Protein AF-A0A1Q7FEC9-F1 (afdb_monomer_lite)

Secondary structure (DSSP, 8-state):
-HHHHHHHHHHHHHHHHHT--PPTT--HHHHHHHHHHHT-HHHHIIIIIIT---HHHHHHHHHHHHHHHH-

pLDDT: mean 81.71, std 13.68, range [55.28, 98.06]

Radius of gyration: 12.9 Å; chains: 1; bounding box: 31×21×29 Å

Sequence (71 aa):
MDEDRLRRMTDNARRFVAAGHLRHGMTIADAANVLWTYSSIELYELLVLRRSMPLKTYGRFVAEAMIAALL

Structure (mmCIF, N/CA/C/O backbone):
data_AF-A0A1Q7FEC9-F1
#
_entry.id   AF-A0A1Q7FEC9-F1
#
loop_
_atom_site.group_PDB
_atom_site.id
_atom_site.type_symbol
_atom_site.label_atom_id
_atom_site.label_alt_id
_atom_site.label_comp_id
_atom_site.label_asym_id
_atom_site.label_entity_id
_atom_site.label_seq_id
_atom_site.pdbx_PDB_ins_code
_atom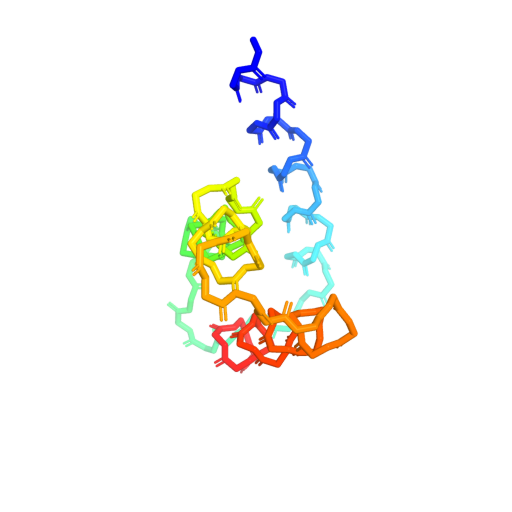_site.Cartn_x
_atom_site.Cartn_y
_atom_site.Cartn_z
_atom_site.occupancy
_atom_site.B_iso_or_equiv
_atom_site.auth_seq_id
_atom_site.auth_comp_id
_atom_site.auth_asym_id
_atom_site.auth_atom_id
_atom_site.pdbx_PDB_model_num
ATOM 1 N N . MET A 1 1 ? 15.097 10.174 7.244 1.00 55.28 1 MET A N 1
ATOM 2 C CA . MET A 1 1 ? 14.715 9.715 5.888 1.00 55.28 1 MET A CA 1
ATOM 3 C C . MET A 1 1 ? 13.444 8.871 5.937 1.00 55.28 1 MET A C 1
ATOM 5 O O . MET A 1 1 ? 12.474 9.255 5.292 1.00 55.28 1 MET A O 1
ATOM 9 N N . ASP A 1 2 ? 13.391 7.810 6.750 1.00 58.44 2 ASP A N 1
ATOM 10 C CA . ASP A 1 2 ? 12.183 6.971 6.874 1.00 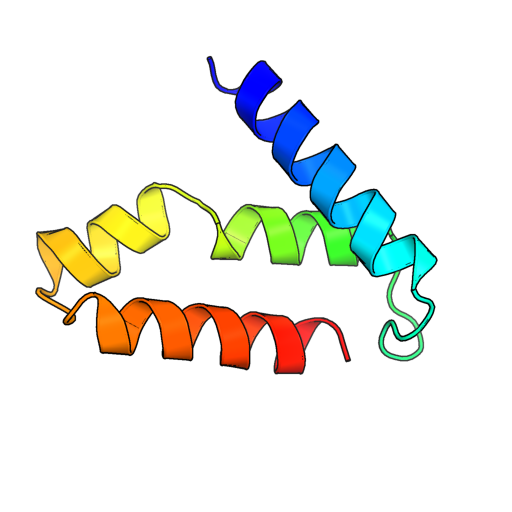58.44 2 ASP A CA 1
ATOM 11 C C . ASP A 1 2 ? 11.040 7.632 7.660 1.00 58.44 2 ASP A C 1
ATOM 13 O O . ASP A 1 2 ? 9.881 7.508 7.268 1.00 58.44 2 ASP A O 1
ATOM 17 N N . GLU A 1 3 ? 11.342 8.431 8.690 1.00 57.19 3 GLU A N 1
ATOM 18 C CA . GLU A 1 3 ? 10.327 9.173 9.462 1.00 57.19 3 GLU A CA 1
ATOM 19 C C . GLU A 1 3 ? 9.577 10.228 8.635 1.00 57.19 3 GLU A C 1
ATOM 21 O O . GLU A 1 3 ? 8.364 10.377 8.770 1.00 57.19 3 GLU A O 1
ATOM 26 N N . ASP A 1 4 ? 10.252 10.935 7.724 1.00 62.81 4 ASP A N 1
ATOM 27 C CA . ASP A 1 4 ? 9.599 11.924 6.853 1.00 62.81 4 ASP A CA 1
ATOM 28 C C . ASP A 1 4 ? 8.703 11.273 5.802 1.00 62.81 4 ASP A C 1
ATOM 30 O O . ASP A 1 4 ? 7.667 11.818 5.407 1.00 62.81 4 ASP A O 1
ATOM 34 N N . ARG A 1 5 ? 9.086 10.078 5.351 1.00 62.91 5 ARG A N 1
ATOM 35 C CA . ARG A 1 5 ? 8.239 9.253 4.501 1.00 62.91 5 ARG A CA 1
ATOM 36 C C . ARG A 1 5 ? 7.026 8.765 5.287 1.00 62.91 5 ARG A C 1
ATOM 38 O O . ARG A 1 5 ? 5.912 8.972 4.816 1.00 62.91 5 ARG A O 1
ATOM 45 N N . LEU A 1 6 ? 7.224 8.231 6.492 1.00 60.12 6 LEU A N 1
ATOM 46 C CA . LEU A 1 6 ? 6.157 7.806 7.406 1.00 60.12 6 LEU A CA 1
ATOM 47 C C . LEU A 1 6 ? 5.170 8.924 7.697 1.00 60.12 6 LEU A C 1
ATOM 49 O O . LEU A 1 6 ? 3.968 8.717 7.561 1.00 60.12 6 LEU A O 1
ATOM 53 N N . ARG A 1 7 ? 5.656 10.131 7.972 1.00 65.00 7 ARG A N 1
ATOM 54 C CA . ARG A 1 7 ? 4.821 11.309 8.203 1.00 65.00 7 ARG A CA 1
ATOM 55 C C . ARG A 1 7 ? 3.965 11.666 6.983 1.00 65.00 7 ARG A C 1
ATOM 57 O O . ARG A 1 7 ? 2.751 11.771 7.115 1.00 65.00 7 ARG A O 1
ATOM 64 N N . ARG A 1 8 ? 4.550 11.743 5.779 1.00 65.31 8 ARG A N 1
ATOM 65 C CA . ARG A 1 8 ? 3.790 12.024 4.539 1.00 65.31 8 ARG A CA 1
ATOM 66 C C . ARG A 1 8 ? 2.770 10.934 4.200 1.00 65.31 8 ARG A C 1
ATOM 68 O O . ARG A 1 8 ? 1.672 11.239 3.744 1.00 65.31 8 ARG A O 1
ATOM 75 N N . MET A 1 9 ? 3.120 9.669 4.425 1.00 64.12 9 MET A N 1
ATOM 76 C CA . MET A 1 9 ? 2.228 8.527 4.183 1.00 64.12 9 MET A CA 1
ATOM 77 C C . MET A 1 9 ? 1.081 8.519 5.195 1.00 64.12 9 MET A C 1
ATOM 79 O O . MET A 1 9 ? -0.062 8.285 4.817 1.00 64.12 9 MET A O 1
ATOM 83 N N . THR A 1 10 ? 1.369 8.879 6.446 1.00 61.59 10 THR A N 1
ATOM 84 C CA . THR A 1 10 ? 0.380 9.059 7.515 1.00 61.59 10 THR A CA 1
ATOM 85 C C . THR A 1 10 ? -0.572 10.215 7.205 1.00 61.59 10 THR A C 1
ATOM 87 O O . THR A 1 10 ? -1.776 10.086 7.402 1.00 61.59 10 THR A O 1
ATOM 90 N N . ASP A 1 11 ? -0.079 11.330 6.666 1.00 66.69 11 ASP A N 1
ATOM 91 C CA . ASP A 1 11 ? -0.928 12.465 6.288 1.00 66.69 11 ASP A CA 1
ATOM 92 C C . ASP A 1 11 ? -1.812 12.152 5.067 1.00 66.69 11 ASP A C 1
ATOM 94 O O . ASP A 1 11 ? -2.987 12.530 5.037 1.00 66.69 11 ASP A O 1
ATOM 98 N N . ASN A 1 12 ? -1.300 11.388 4.097 1.00 61.62 12 ASN A N 1
ATOM 99 C CA . ASN A 1 12 ? -2.112 10.849 3.003 1.00 61.62 12 ASN A CA 1
ATOM 100 C C . ASN A 1 12 ? -3.161 9.851 3.517 1.00 61.62 12 ASN A C 1
ATOM 102 O O . ASN A 1 12 ? -4.319 9.923 3.108 1.00 61.62 12 ASN A O 1
ATOM 106 N N . ALA A 1 13 ? -2.795 8.981 4.462 1.00 60.34 13 ALA A N 1
ATOM 107 C CA . ALA A 1 13 ? -3.717 8.053 5.108 1.00 60.34 13 ALA A CA 1
ATOM 108 C C . ALA A 1 13 ? -4.839 8.776 5.852 1.00 60.34 13 ALA A C 1
ATOM 110 O O . ALA A 1 13 ? -6.006 8.460 5.653 1.00 60.34 13 ALA A O 1
ATOM 111 N N . ARG A 1 14 ? -4.516 9.813 6.631 1.00 63.72 14 ARG A N 1
ATOM 112 C CA . ARG A 1 14 ? -5.503 10.643 7.339 1.00 63.72 14 ARG A CA 1
ATOM 113 C C . ARG A 1 14 ? -6.520 11.280 6.392 1.00 63.72 14 ARG A C 1
ATOM 115 O O . ARG A 1 14 ? -7.695 11.336 6.733 1.00 63.72 14 ARG A O 1
ATOM 122 N N . ARG A 1 15 ? -6.100 11.719 5.199 1.00 65.31 15 ARG A N 1
ATOM 123 C CA . ARG A 1 15 ? -7.011 12.273 4.178 1.00 65.31 15 ARG A CA 1
ATOM 124 C C . ARG A 1 15 ? -7.944 11.220 3.581 1.00 65.31 15 ARG 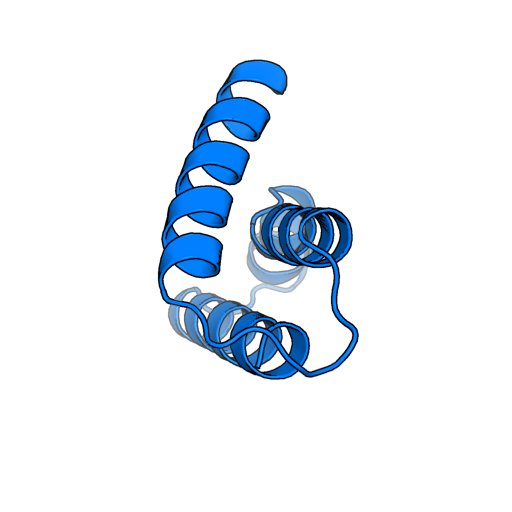A C 1
ATOM 126 O O . ARG A 1 15 ? -9.114 11.517 3.374 1.00 65.31 15 ARG A O 1
ATOM 133 N N . PHE A 1 16 ? -7.456 10.002 3.351 1.00 58.94 16 PHE A N 1
ATOM 134 C CA . PHE A 1 16 ? -8.295 8.885 2.902 1.00 58.94 16 PHE A CA 1
ATOM 135 C C . PHE A 1 16 ? -9.278 8.423 3.985 1.00 58.94 16 PHE A C 1
ATOM 137 O O . PHE A 1 16 ? -10.449 8.201 3.698 1.00 58.94 16 PHE A O 1
ATOM 144 N N . VAL A 1 17 ? -8.831 8.352 5.241 1.00 60.06 17 VAL A N 1
ATOM 145 C CA . VAL A 1 17 ? -9.676 8.020 6.400 1.00 60.06 17 VAL A CA 1
ATOM 146 C C . VAL A 1 17 ? -10.764 9.081 6.606 1.00 60.06 17 VAL A C 1
ATOM 148 O O . VAL A 1 17 ? -11.915 8.735 6.853 1.00 60.06 17 VAL A O 1
ATOM 151 N N . ALA A 1 18 ? -10.435 10.367 6.439 1.00 59.22 18 ALA A N 1
ATOM 152 C CA . ALA A 1 18 ? -11.396 11.468 6.533 1.00 59.22 18 ALA A CA 1
ATOM 153 C C . ALA A 1 18 ? -12.491 11.427 5.449 1.00 59.22 18 ALA A C 1
ATOM 155 O O . ALA A 1 18 ? -13.557 12.002 5.650 1.00 59.22 18 ALA A O 1
ATOM 156 N N . ALA A 1 19 ? -12.259 10.728 4.331 1.00 64.19 19 ALA A N 1
ATOM 157 C CA . ALA A 1 19 ? -13.259 10.511 3.285 1.00 64.19 19 ALA A CA 1
ATOM 158 C C . ALA A 1 19 ? -14.278 9.398 3.627 1.00 64.19 19 ALA A C 1
ATOM 160 O O . ALA A 1 19 ? -15.246 9.223 2.897 1.00 64.19 19 ALA A O 1
ATOM 161 N N . GLY A 1 20 ? -14.107 8.684 4.750 1.00 57.97 20 GLY A N 1
ATOM 162 C CA . GLY A 1 20 ? -15.211 8.012 5.450 1.00 57.97 20 GLY A CA 1
ATOM 163 C C . GLY A 1 20 ? -15.714 6.679 4.885 1.00 57.97 20 GLY A C 1
ATOM 164 O O . GLY A 1 20 ? -16.796 6.245 5.272 1.00 57.97 20 GLY A O 1
ATOM 165 N N . HIS A 1 21 ? -14.963 6.005 4.012 1.00 68.56 21 HIS A N 1
ATOM 166 C CA . HIS A 1 21 ? -15.408 4.751 3.381 1.00 68.56 21 HIS A CA 1
ATOM 167 C C . HIS A 1 21 ? -14.589 3.516 3.770 1.00 68.56 21 HIS A C 1
ATOM 169 O O . HIS A 1 21 ? -14.516 2.574 2.994 1.00 68.56 21 HIS A O 1
ATOM 175 N N . LEU A 1 22 ? -13.968 3.497 4.954 1.00 78.81 22 LEU A N 1
ATOM 176 C CA . LEU A 1 22 ? -13.252 2.296 5.389 1.00 78.81 22 LEU A CA 1
ATOM 177 C C . LEU A 1 22 ? -14.203 1.100 5.522 1.00 78.81 22 LEU A C 1
ATOM 179 O O . LEU A 1 22 ? -15.326 1.236 6.021 1.00 78.81 22 LEU A O 1
ATOM 183 N N . ARG A 1 23 ? -13.713 -0.077 5.134 1.00 84.69 23 ARG A N 1
ATOM 184 C CA . ARG A 1 23 ? -14.380 -1.361 5.331 1.00 84.69 23 ARG A CA 1
ATOM 185 C C . ARG A 1 23 ? -14.831 -1.523 6.785 1.00 84.69 23 ARG A C 1
ATOM 187 O O . ARG A 1 23 ? -14.139 -1.132 7.727 1.00 84.69 23 ARG A O 1
ATOM 194 N N . HIS A 1 24 ? -15.991 -2.144 6.986 1.00 84.12 24 HIS A N 1
ATOM 195 C CA . HIS A 1 24 ? -16.547 -2.347 8.323 1.00 84.12 24 HIS A CA 1
ATOM 196 C C . HIS A 1 24 ? -15.576 -3.094 9.257 1.00 84.12 24 HIS A C 1
ATOM 198 O O . HIS A 1 24 ? -15.021 -4.128 8.887 1.00 84.12 24 HIS A O 1
ATOM 204 N N . GLY A 1 25 ? -15.402 -2.574 10.477 1.00 86.38 25 GLY A N 1
ATOM 205 C CA . GLY A 1 25 ? -14.519 -3.146 11.502 1.00 86.38 25 GLY A CA 1
ATOM 206 C C . GLY A 1 25 ? -13.039 -2.783 11.359 1.00 86.38 25 GLY A C 1
ATOM 207 O O . GLY A 1 25 ? -12.238 -3.181 12.198 1.00 86.38 25 GLY A O 1
ATOM 208 N N . MET A 1 26 ? -12.669 -2.018 10.332 1.00 87.44 26 MET A N 1
ATOM 209 C CA . MET A 1 26 ? -11.288 -1.629 10.088 1.00 87.44 26 MET A CA 1
ATOM 210 C C . MET A 1 26 ? -10.898 -0.392 10.901 1.00 87.44 26 MET A C 1
ATOM 212 O O . MET A 1 26 ? -11.578 0.637 10.864 1.00 87.44 26 MET A O 1
ATOM 216 N N . THR A 1 27 ? -9.788 -0.476 11.635 1.00 86.00 27 THR A N 1
ATOM 217 C CA . THR A 1 27 ? -9.288 0.660 12.414 1.00 86.00 27 THR A CA 1
ATOM 218 C C . THR A 1 27 ? -8.440 1.600 11.555 1.00 86.00 27 THR A C 1
ATOM 220 O O . THR A 1 27 ? -7.938 1.250 10.485 1.00 86.00 27 THR A O 1
ATOM 223 N N . ILE A 1 28 ? -8.214 2.815 12.057 1.00 80.56 28 ILE A N 1
ATOM 224 C CA . ILE A 1 28 ? -7.288 3.775 11.437 1.00 80.56 28 ILE A CA 1
ATOM 225 C C . ILE A 1 28 ? -5.863 3.202 11.375 1.00 80.56 28 ILE A C 1
ATOM 227 O O . ILE A 1 28 ? -5.146 3.443 10.404 1.00 80.56 28 ILE A O 1
ATOM 231 N N . ALA A 1 29 ? -5.452 2.434 12.389 1.00 82.94 29 ALA A N 1
ATOM 232 C CA . ALA A 1 29 ? -4.142 1.791 12.418 1.00 82.94 29 ALA A CA 1
ATOM 233 C C . ALA A 1 29 ? -4.015 0.723 11.319 1.00 82.94 29 ALA A C 1
ATOM 235 O O . ALA A 1 29 ? -2.994 0.670 10.635 1.00 82.94 29 ALA A O 1
ATOM 236 N N . ASP A 1 30 ? -5.073 -0.056 11.082 1.00 87.19 30 ASP A N 1
ATOM 237 C CA . ASP A 1 30 ? -5.108 -1.031 9.986 1.00 87.19 30 ASP A CA 1
ATOM 2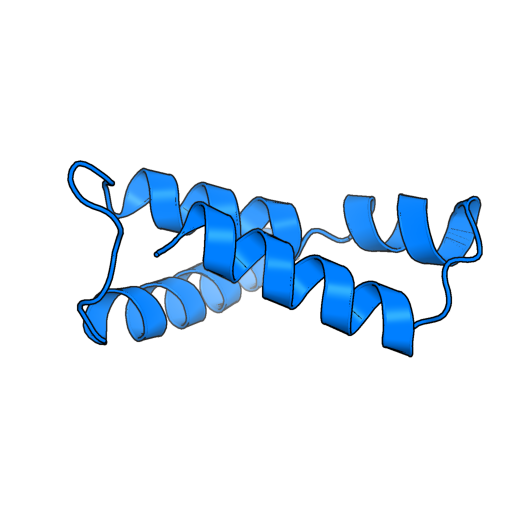38 C C . ASP A 1 30 ? -5.000 -0.332 8.624 1.00 87.19 30 ASP A C 1
ATOM 240 O O . ASP A 1 30 ? -4.210 -0.742 7.773 1.00 87.19 30 ASP A O 1
ATOM 244 N N . ALA A 1 31 ? -5.719 0.781 8.438 1.00 85.38 31 ALA A N 1
ATOM 245 C CA . ALA A 1 31 ? -5.645 1.586 7.216 1.00 85.38 31 ALA A CA 1
ATOM 246 C C . ALA A 1 31 ? -4.242 2.147 6.978 1.00 85.38 31 ALA A C 1
ATOM 248 O O . ALA A 1 31 ? -3.731 2.107 5.856 1.00 85.38 31 ALA A O 1
ATOM 249 N N . ALA A 1 32 ? -3.600 2.641 8.038 1.00 82.38 32 ALA A N 1
ATOM 250 C CA . ALA A 1 32 ? -2.234 3.136 7.976 1.00 82.38 32 ALA A CA 1
ATOM 251 C C . ALA A 1 32 ? -1.249 2.025 7.581 1.00 82.38 32 ALA A C 1
ATOM 253 O O . ALA A 1 32 ? -0.401 2.261 6.722 1.00 82.38 32 ALA A O 1
ATOM 254 N N . ASN A 1 33 ? -1.399 0.816 8.132 1.00 86.56 33 ASN A N 1
ATOM 255 C CA . ASN A 1 33 ? -0.5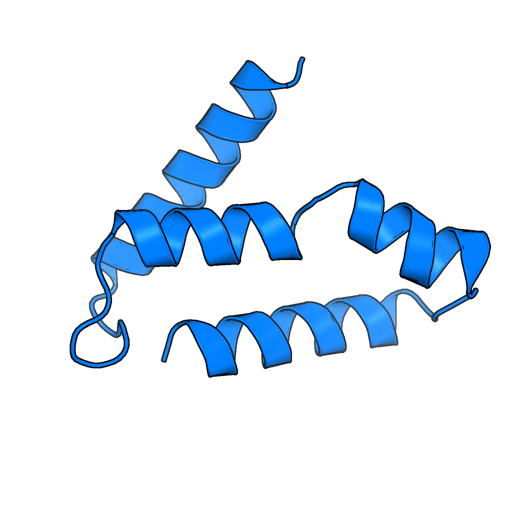64 -0.333 7.778 1.00 86.56 33 ASN A CA 1
ATOM 256 C C . ASN A 1 33 ? -0.716 -0.714 6.301 1.00 86.56 33 ASN A C 1
ATOM 258 O O . ASN A 1 33 ? 0.287 -0.846 5.603 1.00 86.56 33 ASN A O 1
ATOM 262 N N . VAL A 1 34 ? -1.951 -0.820 5.797 1.00 89.81 34 VAL A N 1
ATOM 263 C CA . VAL A 1 34 ? -2.219 -1.117 4.377 1.00 89.81 34 VAL A CA 1
ATOM 264 C C . VAL A 1 34 ? -1.559 -0.077 3.473 1.00 89.81 34 VAL A C 1
ATOM 266 O O . VAL A 1 34 ? -0.830 -0.425 2.541 1.00 89.81 34 VAL A O 1
ATOM 269 N N . LEU A 1 35 ? -1.772 1.207 3.763 1.00 85.81 35 LEU A N 1
ATOM 270 C CA . LEU A 1 35 ? -1.205 2.290 2.969 1.00 85.81 35 LEU A CA 1
ATOM 271 C C . LEU A 1 35 ? 0.321 2.298 3.025 1.00 85.81 35 LEU A C 1
ATOM 273 O O . LEU A 1 35 ? 0.945 2.483 1.983 1.00 85.81 35 LEU A O 1
ATOM 277 N N . TRP A 1 36 ? 0.921 2.055 4.192 1.00 83.31 36 TRP A N 1
ATOM 278 C CA . TRP A 1 36 ? 2.371 1.948 4.364 1.00 83.31 36 TRP A CA 1
ATOM 279 C C . TRP A 1 36 ? 2.963 0.789 3.563 1.00 83.31 36 TRP A C 1
ATOM 281 O O . TRP A 1 36 ? 3.932 0.979 2.831 1.00 83.31 36 TRP A O 1
ATOM 291 N N . THR A 1 37 ? 2.355 -0.397 3.639 1.00 89.94 37 THR A N 1
ATOM 292 C CA . THR A 1 37 ? 2.813 -1.573 2.897 1.00 89.94 37 THR A CA 1
ATOM 293 C C . THR A 1 37 ? 2.779 -1.308 1.399 1.00 89.94 37 THR A C 1
ATOM 295 O O . THR A 1 37 ? 3.815 -1.377 0.751 1.00 89.94 37 THR A O 1
ATOM 298 N N . TYR A 1 38 ? 1.631 -0.939 0.833 1.00 90.88 38 TYR A N 1
ATOM 299 C CA . TYR A 1 38 ? 1.484 -0.831 -0.624 1.00 90.88 38 TYR A CA 1
ATOM 300 C C . TYR A 1 38 ? 2.192 0.376 -1.259 1.00 90.88 38 TYR A C 1
ATOM 302 O O . TYR A 1 38 ? 2.236 0.503 -2.481 1.00 90.88 38 TYR A O 1
ATOM 310 N N . SER A 1 39 ? 2.773 1.253 -0.448 1.00 82.94 39 SER A N 1
ATOM 311 C CA . SER A 1 39 ? 3.599 2.379 -0.887 1.00 82.94 39 SER A CA 1
ATOM 312 C C . SER A 1 39 ? 5.080 2.212 -0.539 1.00 82.94 39 SER A C 1
ATOM 314 O O . SER A 1 39 ? 5.867 3.147 -0.734 1.00 82.94 39 SER A O 1
ATOM 316 N N . SER A 1 40 ? 5.463 1.044 -0.016 1.00 87.81 40 SER A N 1
ATOM 317 C CA . SER A 1 40 ? 6.824 0.721 0.396 1.00 87.81 40 SER A CA 1
ATOM 318 C C . SER A 1 40 ? 7.776 0.651 -0.803 1.00 87.81 40 SER A C 1
ATOM 320 O O . SER A 1 40 ? 7.372 0.446 -1.950 1.00 87.81 40 SER A O 1
ATOM 322 N N . ILE A 1 41 ? 9.066 0.903 -0.557 1.00 87.56 41 ILE A N 1
ATOM 323 C CA . ILE A 1 41 ? 10.066 0.895 -1.638 1.00 87.56 41 ILE A CA 1
ATOM 324 C C . ILE A 1 41 ? 10.418 -0.548 -1.978 1.00 87.56 41 ILE A C 1
ATOM 326 O O . ILE A 1 41 ? 10.653 -0.874 -3.130 1.00 87.56 41 ILE A O 1
ATOM 330 N N . GLU A 1 42 ? 10.322 -1.424 -0.991 1.00 91.44 42 GLU A N 1
ATOM 331 C CA . GLU A 1 42 ? 10.531 -2.856 -1.050 1.00 91.44 42 GLU A CA 1
ATOM 332 C C . GLU A 1 42 ? 9.579 -3.516 -2.055 1.00 91.44 42 GLU A C 1
ATOM 334 O O . GLU A 1 42 ? 10.007 -4.354 -2.850 1.00 91.44 42 GLU A O 1
ATOM 339 N N . LEU A 1 43 ? 8.302 -3.109 -2.086 1.00 93.75 43 LEU A N 1
ATOM 340 C CA . LEU A 1 43 ? 7.342 -3.601 -3.081 1.00 93.75 43 LEU A CA 1
ATOM 341 C C . LEU A 1 43 ? 7.672 -3.114 -4.495 1.00 93.75 43 LEU A C 1
ATOM 343 O O . LEU A 1 43 ? 7.589 -3.896 -5.444 1.00 93.75 43 LEU A O 1
ATOM 347 N N . TYR A 1 44 ? 8.096 -1.857 -4.638 1.00 90.81 44 TYR A N 1
ATOM 348 C CA . TYR A 1 44 ? 8.554 -1.320 -5.919 1.00 90.81 44 TYR A CA 1
ATOM 349 C C . TYR A 1 44 ? 9.814 -2.043 -6.414 1.00 90.81 44 TYR A C 1
ATOM 351 O O . TYR A 1 44 ? 9.863 -2.507 -7.552 1.00 90.81 44 TYR A O 1
ATOM 359 N N . GLU A 1 45 ? 10.822 -2.194 -5.559 1.00 95.06 45 GLU A N 1
ATOM 360 C CA . GLU A 1 45 ? 12.061 -2.898 -5.877 1.00 95.06 45 GLU A CA 1
ATOM 361 C C . GLU A 1 45 ? 11.790 -4.343 -6.280 1.00 95.06 45 GLU A C 1
ATOM 363 O O . GLU A 1 45 ? 12.300 -4.813 -7.296 1.00 95.06 45 GLU A O 1
ATOM 368 N N . LEU A 1 46 ? 10.965 -5.058 -5.516 1.00 97.38 46 LEU A N 1
ATOM 369 C CA . LEU A 1 46 ? 10.635 -6.442 -5.817 1.00 97.38 46 LEU A CA 1
ATOM 370 C C . LEU A 1 46 ? 9.893 -6.563 -7.150 1.00 97.38 46 LEU A C 1
ATOM 372 O O . LEU A 1 46 ? 10.292 -7.348 -8.011 1.00 97.38 46 LEU A O 1
ATOM 376 N N . LEU A 1 47 ? 8.800 -5.821 -7.318 1.00 97.38 47 LEU A N 1
ATOM 377 C CA . LEU A 1 47 ? 7.894 -6.032 -8.442 1.00 97.38 47 LEU A CA 1
ATOM 378 C C . LEU A 1 47 ? 8.399 -5.357 -9.714 1.00 97.38 47 LEU A C 1
ATOM 380 O O . LEU A 1 47 ? 8.427 -5.993 -10.765 1.00 97.38 47 LEU A O 1
ATOM 384 N N . VAL A 1 48 ? 8.839 -4.104 -9.634 1.00 96.12 48 VAL A N 1
ATOM 385 C CA . VAL A 1 48 ? 9.297 -3.345 -10.803 1.00 96.12 48 VAL A CA 1
ATOM 386 C C . VAL A 1 48 ? 10.746 -3.683 -11.125 1.00 96.12 48 VAL A C 1
ATOM 388 O O . VAL A 1 48 ? 11.026 -4.096 -12.245 1.00 96.12 48 VAL A O 1
ATOM 391 N N . LEU A 1 49 ? 11.671 -3.552 -10.168 1.00 95.62 49 LEU A N 1
ATOM 392 C CA . LEU A 1 49 ? 13.100 -3.682 -10.483 1.00 95.62 49 LEU A CA 1
ATOM 393 C C . LEU A 1 49 ? 13.537 -5.143 -10.645 1.00 95.62 49 LEU A C 1
ATOM 395 O O . LEU A 1 49 ? 14.208 -5.476 -11.617 1.00 95.62 49 LEU A O 1
ATOM 399 N N . ARG A 1 50 ? 13.152 -6.034 -9.723 1.00 97.56 50 ARG A N 1
ATOM 400 C CA . ARG A 1 50 ? 13.600 -7.439 -9.748 1.00 97.56 50 ARG A CA 1
ATOM 401 C C . ARG A 1 50 ? 12.738 -8.321 -10.643 1.00 97.56 50 ARG A C 1
ATOM 403 O O . ARG A 1 50 ? 13.259 -9.202 -11.319 1.00 97.56 50 ARG A O 1
ATOM 410 N N . ARG A 1 51 ? 11.420 -8.113 -10.647 1.00 97.88 51 ARG A N 1
ATOM 411 C CA . ARG A 1 51 ? 10.468 -8.911 -11.444 1.00 97.88 51 ARG A CA 1
ATOM 412 C C . ARG A 1 51 ? 10.089 -8.253 -12.772 1.00 97.88 51 ARG A C 1
ATOM 414 O O . ARG A 1 51 ? 9.320 -8.848 -13.520 1.00 97.88 51 ARG A O 1
ATOM 421 N N . SER A 1 52 ? 10.648 -7.079 -13.084 1.00 97.88 52 SER A N 1
ATOM 422 C CA . SER A 1 52 ? 10.418 -6.354 -14.344 1.00 97.88 52 SER A CA 1
ATOM 423 C C . SER A 1 52 ? 8.936 -6.084 -14.639 1.00 97.88 52 SER A C 1
ATOM 425 O O . SER A 1 52 ? 8.519 -6.039 -15.797 1.00 97.88 52 SER A O 1
ATOM 427 N N . MET A 1 53 ? 8.111 -5.910 -13.601 1.00 98.06 53 MET A N 1
ATOM 428 C CA . MET A 1 53 ? 6.711 -5.535 -13.776 1.00 98.06 53 MET A CA 1
ATOM 429 C C . MET A 1 53 ? 6.636 -4.143 -14.424 1.00 98.06 53 MET A C 1
ATOM 431 O O . MET A 1 53 ? 7.222 -3.196 -13.893 1.00 98.06 53 MET A O 1
ATOM 435 N N . PRO A 1 54 ? 5.886 -3.969 -15.529 1.00 97.25 54 PRO A N 1
ATOM 436 C CA . PRO A 1 54 ? 5.723 -2.657 -16.144 1.00 97.25 54 PRO A CA 1
ATOM 437 C C . PRO A 1 54 ? 5.117 -1.650 -15.162 1.00 97.25 54 PRO A C 1
ATOM 439 O O . PRO A 1 54 ? 4.131 -1.958 -14.492 1.00 97.25 54 PRO A O 1
ATOM 442 N N . LEU A 1 55 ? 5.638 -0.419 -15.133 1.00 87.44 55 LEU A N 1
ATOM 443 C CA . LEU A 1 55 ? 5.188 0.633 -14.206 1.00 87.44 55 LEU A CA 1
ATOM 444 C C . LEU A 1 55 ? 3.675 0.883 -14.254 1.00 87.44 55 LEU A C 1
ATOM 446 O O . LEU A 1 55 ? 3.035 1.026 -13.215 1.00 87.44 55 LEU A O 1
ATOM 450 N N . LYS A 1 56 ? 3.080 0.881 -15.454 1.00 91.00 56 LYS A N 1
ATOM 451 C CA . LYS A 1 56 ? 1.626 1.036 -15.624 1.00 91.00 56 LYS A CA 1
ATOM 452 C C . LYS A 1 56 ? 0.848 -0.103 -14.955 1.00 91.00 56 LYS A C 1
ATOM 454 O O . LYS A 1 56 ? -0.200 0.130 -14.359 1.00 91.00 56 LYS A O 1
ATOM 459 N N . THR A 1 57 ? 1.370 -1.324 -15.037 1.00 96.00 57 THR A N 1
ATOM 460 C CA . THR A 1 57 ? 0.787 -2.501 -14.385 1.00 96.00 57 THR A CA 1
ATOM 461 C C . THR A 1 57 ? 0.958 -2.430 -12.871 1.00 96.00 57 THR A C 1
ATOM 463 O O . THR A 1 57 ? -0.006 -2.691 -12.161 1.00 96.00 57 THR A O 1
ATOM 466 N N . TYR A 1 58 ? 2.130 -2.012 -12.382 1.00 94.06 58 TYR A N 1
ATOM 467 C CA . TYR A 1 58 ? 2.390 -1.817 -10.952 1.00 94.06 58 TYR A CA 1
ATOM 468 C C . TYR A 1 58 ? 1.443 -0.787 -10.328 1.00 94.06 58 TYR A C 1
ATOM 470 O O . TYR A 1 58 ? 0.837 -1.059 -9.295 1.00 94.06 58 TYR A O 1
ATOM 478 N N . GLY A 1 59 ? 1.246 0.360 -10.987 1.00 88.12 59 GLY A N 1
ATOM 479 C CA . GLY A 1 59 ? 0.323 1.391 -10.508 1.00 88.12 59 GLY A CA 1
ATOM 480 C C . GLY A 1 59 ? -1.112 0.876 -10.374 1.00 88.12 59 GLY A C 1
ATOM 481 O O . GLY A 1 59 ? -1.753 1.106 -9.351 1.00 88.12 59 GLY A O 1
ATOM 482 N N . ARG A 1 60 ? -1.596 0.119 -11.370 1.00 94.12 60 ARG A N 1
ATOM 483 C CA . ARG A 1 60 ? -2.916 -0.523 -11.302 1.00 94.12 60 ARG A CA 1
ATOM 484 C C . ARG A 1 60 ? -2.990 -1.566 -10.186 1.00 94.12 60 ARG A C 1
ATOM 486 O O . ARG A 1 60 ? -3.934 -1.534 -9.412 1.00 94.12 60 ARG A O 1
ATOM 493 N N . PHE A 1 61 ? -1.987 -2.437 -10.081 1.00 96.00 61 PHE A N 1
ATOM 494 C CA . PHE A 1 61 ? -1.914 -3.468 -9.044 1.00 96.00 61 PHE A CA 1
ATOM 495 C C . PHE A 1 61 ? -1.993 -2.870 -7.634 1.00 96.00 61 PHE A C 1
ATOM 497 O O . PHE A 1 61 ? -2.810 -3.305 -6.830 1.00 96.00 61 PHE A O 1
ATOM 504 N N . VAL A 1 62 ? -1.188 -1.841 -7.350 1.00 93.00 62 VAL A N 1
ATOM 505 C CA . VAL A 1 62 ? -1.187 -1.159 -6.049 1.00 93.00 62 VAL A CA 1
ATOM 506 C C . VAL A 1 62 ? -2.535 -0.495 -5.770 1.00 93.00 62 VAL A C 1
ATOM 508 O O . VAL A 1 62 ? -3.061 -0.639 -4.670 1.00 93.00 62 VAL A O 1
ATOM 511 N N . ALA A 1 63 ? -3.114 0.197 -6.755 1.00 87.12 63 ALA A N 1
ATOM 512 C CA . ALA A 1 63 ? -4.403 0.863 -6.589 1.00 87.12 63 ALA A CA 1
ATOM 513 C C . ALA A 1 63 ? -5.538 -0.135 -6.309 1.00 87.12 63 ALA A C 1
ATOM 515 O O . ALA A 1 63 ? -6.294 0.052 -5.360 1.00 87.12 63 ALA A O 1
ATOM 516 N N . GLU A 1 64 ? -5.633 -1.212 -7.093 1.00 93.62 64 GLU A N 1
ATOM 517 C CA . GLU A 1 64 ? -6.649 -2.257 -6.915 1.00 93.62 64 GLU A CA 1
ATOM 518 C C . GLU A 1 64 ? -6.486 -2.981 -5.572 1.00 93.62 64 GLU A C 1
ATOM 520 O O . GLU A 1 64 ? -7.472 -3.207 -4.873 1.00 93.62 64 GLU A O 1
ATOM 525 N N . ALA A 1 65 ? -5.248 -3.283 -5.169 1.00 94.56 65 ALA A N 1
ATOM 526 C CA . ALA A 1 65 ? -4.971 -3.935 -3.894 1.00 94.56 65 ALA A CA 1
ATOM 527 C C . ALA A 1 65 ? -5.296 -3.036 -2.690 1.00 94.56 65 ALA A C 1
ATOM 529 O O . ALA A 1 65 ? -5.890 -3.506 -1.721 1.00 94.56 65 ALA A O 1
ATOM 530 N N . MET A 1 66 ? -4.963 -1.741 -2.757 1.00 90.19 66 MET A N 1
ATOM 531 C CA . MET A 1 66 ? -5.352 -0.774 -1.727 1.00 90.19 66 MET A CA 1
ATOM 532 C C . MET A 1 66 ? -6.876 -0.626 -1.653 1.00 90.19 66 MET A C 1
ATOM 534 O O . MET A 1 66 ? -7.421 -0.664 -0.558 1.00 90.19 66 MET A O 1
ATOM 538 N N . ILE A 1 67 ? -7.580 -0.511 -2.785 1.00 87.69 67 ILE A N 1
ATOM 539 C CA . ILE A 1 67 ? -9.052 -0.432 -2.809 1.00 87.69 67 ILE A CA 1
ATOM 540 C C . ILE A 1 67 ? -9.668 -1.659 -2.133 1.00 87.69 67 ILE A C 1
ATOM 542 O O . ILE A 1 67 ? -10.472 -1.499 -1.225 1.00 87.69 67 ILE A O 1
ATOM 546 N N . ALA A 1 68 ? -9.250 -2.865 -2.521 1.00 91.50 68 ALA A N 1
ATOM 547 C CA . ALA A 1 68 ? -9.791 -4.108 -1.971 1.00 91.50 68 ALA A CA 1
ATOM 548 C C . ALA A 1 68 ? -9.473 -4.316 -0.478 1.00 91.50 68 ALA A C 1
ATOM 550 O O . ALA A 1 68 ? -10.181 -5.044 0.219 1.00 91.50 68 ALA A O 1
ATOM 551 N N . ALA A 1 69 ? -8.377 -3.728 0.007 1.00 90.44 69 ALA A N 1
ATOM 552 C CA . ALA A 1 69 ? -7.986 -3.806 1.408 1.00 90.44 69 ALA A CA 1
ATOM 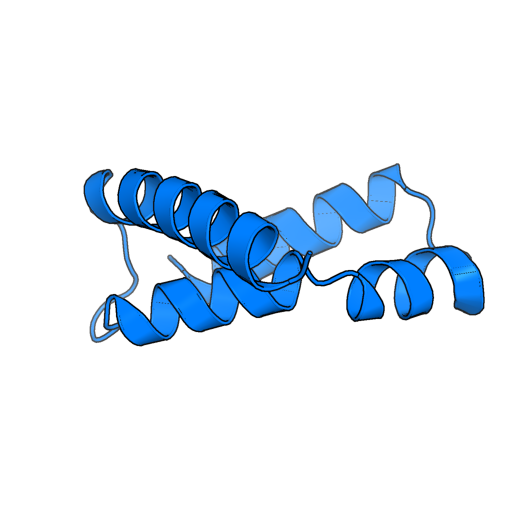553 C C . ALA A 1 69 ? -8.669 -2.739 2.278 1.00 90.44 69 ALA A C 1
ATOM 555 O O . ALA A 1 69 ? -8.902 -2.994 3.457 1.00 90.44 69 ALA A O 1
ATOM 556 N N . LEU A 1 70 ? -8.953 -1.555 1.722 1.00 85.81 70 LEU A N 1
ATOM 557 C CA . LEU A 1 70 ? -9.471 -0.403 2.464 1.00 85.81 70 LEU A CA 1
ATOM 558 C C . LEU A 1 70 ? -10.999 -0.276 2.415 1.00 85.81 70 LEU A C 1
ATOM 560 O O . LEU A 1 70 ? -11.554 0.271 3.364 1.00 85.81 70 LEU A O 1
ATOM 564 N N . LEU A 1 71 ? -11.654 -0.715 1.334 1.00 84.69 71 LEU A N 1
ATOM 565 C CA . LEU A 1 71 ? -13.097 -0.568 1.083 1.00 84.69 71 LEU A CA 1
ATOM 566 C C . LEU A 1 71 ? -13.797 -1.937 1.139 1.00 84.69 71 LEU A C 1
ATOM 568 O O . LEU A 1 71 ? -14.889 -2.014 1.746 1.00 84.69 71 LEU A O 1
#

Foldseek 3Di:
DVVVVLVVLLVVLVVVVVVPDFDPPDDSVQSSVLSCVLPDVVLCCVVCVVVVHDPVRSVVVSVVSSVVSGD